Protein AF-A0A447UVR7-F1 (afdb_monomer_lite)

Foldseek 3Di:
DPDPCPVVPDKDKDWADPVVVVVVVVVVVVVCCVPPVPVDPDDDDDDTDMDIDD

Radius of gyration: 20.25 Å; chains: 1; bounding box: 52×16×47 Å

Sequence (54 aa):
MWRKNALDDLPIIWASTPAREIGYTLAERILQRIGHEESHSRSQTISARLVTQK

Organism: Citrobacter koseri (NCBI:txid545)

pLDDT: mean 82.53, std 13.93, range [45.34, 96.56]

Secondary structure (DSSP, 8-state):
---TTTTTTSPEEEEE--HHHHHHHHHHHHHHHHHH-----PPPP---EEEEE-

Structure (mmCIF, N/CA/C/O backbone):
data_AF-A0A447UVR7-F1
#
_entry.id   AF-A0A447UVR7-F1
#
loop_
_atom_site.group_PDB
_atom_site.id
_atom_site.type_symbol
_atom_site.label_atom_id
_atom_site.label_alt_id
_atom_site.label_comp_id
_atom_site.label_asym_id
_atom_site.label_entity_id
_atom_site.label_seq_id
_atom_site.pdbx_PDB_ins_code
_atom_site.Cartn_x
_atom_site.Cartn_y
_atom_site.Cartn_z
_atom_site.occupancy
_atom_site.B_iso_or_equiv
_atom_site.auth_seq_id
_atom_site.auth_comp_id
_atom_site.auth_asym_id
_atom_site.auth_atom_id
_atom_site.pdbx_PDB_model_num
ATOM 1 N N . MET A 1 1 ? 36.978 -1.140 -23.917 1.00 45.34 1 MET A N 1
ATOM 2 C CA . MET A 1 1 ? 36.408 0.181 -23.574 1.00 45.34 1 MET A CA 1
ATOM 3 C C . MET A 1 1 ? 35.015 -0.050 -23.006 1.00 45.34 1 MET A C 1
ATOM 5 O O . MET A 1 1 ? 34.107 -0.349 -23.769 1.00 45.34 1 MET A O 1
ATOM 9 N N . TRP A 1 2 ? 34.859 -0.033 -21.680 1.00 50.69 2 TRP A N 1
ATOM 10 C CA . TRP A 1 2 ? 33.549 -0.206 -21.040 1.00 50.69 2 TRP A CA 1
ATOM 11 C C . TRP A 1 2 ? 32.707 1.047 -21.307 1.00 50.69 2 TRP A C 1
ATOM 13 O O . TRP A 1 2 ? 33.134 2.161 -21.003 1.00 50.69 2 TRP A O 1
ATOM 23 N N . ARG A 1 3 ? 31.559 0.877 -21.969 1.00 54.81 3 ARG A N 1
ATOM 24 C CA . ARG A 1 3 ? 30.659 1.973 -22.341 1.00 54.81 3 ARG A CA 1
ATOM 25 C C . ARG A 1 3 ? 29.973 2.461 -21.060 1.00 54.81 3 ARG A C 1
ATOM 27 O O . ARG A 1 3 ? 29.235 1.697 -20.449 1.00 54.81 3 ARG A O 1
ATOM 34 N N . LYS A 1 4 ? 30.219 3.713 -20.658 1.00 61.94 4 LYS A N 1
ATOM 35 C CA . LYS A 1 4 ? 29.627 4.341 -19.457 1.00 61.94 4 LYS A CA 1
ATOM 36 C C . LYS A 1 4 ? 28.087 4.301 -19.417 1.00 61.94 4 LYS A C 1
ATOM 38 O O . LYS A 1 4 ? 27.537 4.380 -18.333 1.00 61.94 4 LYS A O 1
ATOM 43 N N . ASN A 1 5 ? 27.425 4.104 -20.558 1.00 60.03 5 ASN A N 1
ATOM 44 C CA . ASN A 1 5 ? 25.972 4.249 -20.701 1.00 60.03 5 ASN A CA 1
ATOM 45 C C . ASN A 1 5 ? 25.177 2.937 -20.575 1.00 60.03 5 ASN A C 1
ATOM 47 O O . ASN A 1 5 ? 23.960 2.968 -20.651 1.00 60.03 5 ASN A O 1
ATOM 51 N N . ALA A 1 6 ? 25.819 1.775 -20.404 1.00 64.75 6 ALA A N 1
ATOM 52 C CA . ALA A 1 6 ? 25.080 0.505 -20.342 1.00 64.75 6 ALA A CA 1
ATOM 53 C C . ALA A 1 6 ? 24.190 0.370 -19.087 1.00 64.75 6 ALA A C 1
ATOM 55 O O . ALA A 1 6 ? 23.317 -0.492 -19.056 1.00 64.75 6 ALA A O 1
ATOM 56 N N . LEU A 1 7 ? 24.434 1.190 -18.055 1.00 65.62 7 LEU A N 1
ATOM 57 C CA . LEU A 1 7 ? 23.618 1.227 -16.840 1.00 65.62 7 LEU A CA 1
ATOM 58 C C . LEU A 1 7 ? 22.419 2.178 -16.940 1.00 65.62 7 LEU A C 1
ATOM 60 O O . LEU A 1 7 ? 21.423 1.924 -16.274 1.00 65.62 7 LEU A O 1
ATOM 64 N N . ASP A 1 8 ? 22.499 3.229 -17.762 1.00 72.25 8 ASP A N 1
ATOM 65 C CA . ASP A 1 8 ? 21.413 4.211 -17.917 1.00 72.25 8 ASP A CA 1
ATOM 66 C C . ASP A 1 8 ? 20.206 3.626 -18.673 1.00 72.25 8 ASP A C 1
ATOM 68 O O . ASP A 1 8 ? 19.085 4.096 -18.510 1.00 72.25 8 ASP A O 1
ATOM 72 N N . ASP A 1 9 ? 20.428 2.571 -19.464 1.00 76.00 9 ASP A N 1
ATOM 73 C CA . ASP A 1 9 ? 19.397 1.891 -20.259 1.00 76.00 9 ASP A CA 1
ATOM 74 C C . ASP A 1 9 ? 18.654 0.780 -19.478 1.00 76.00 9 ASP A C 1
ATOM 76 O O . ASP A 1 9 ? 17.765 0.117 -20.021 1.00 76.00 9 ASP A O 1
ATOM 80 N N . LEU A 1 10 ? 19.030 0.514 -18.220 1.00 80.69 10 LEU A N 1
ATOM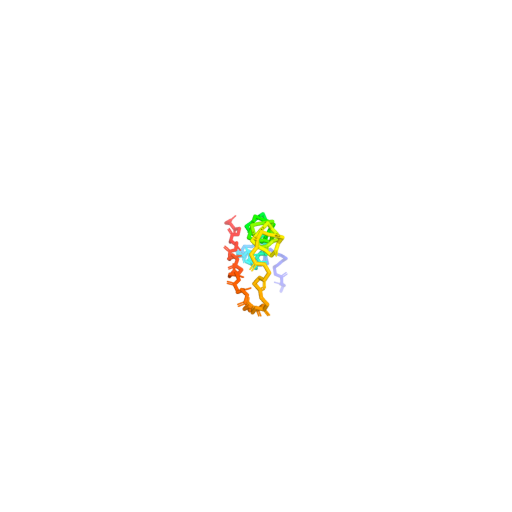 81 C CA . LEU A 1 10 ? 18.424 -0.544 -17.405 1.00 80.69 10 LEU A CA 1
ATOM 82 C C . LEU A 1 10 ? 17.205 -0.013 -16.631 1.00 80.69 10 LEU A C 1
ATOM 84 O O . LEU A 1 10 ? 17.296 1.038 -15.995 1.00 80.69 10 LEU A O 1
ATOM 88 N N . PRO A 1 11 ? 16.077 -0.749 -16.600 1.00 82.56 11 PRO A N 1
ATOM 89 C CA . PRO A 1 11 ? 14.902 -0.316 -15.855 1.00 82.56 11 PRO A CA 1
ATOM 90 C C . PRO A 1 11 ? 15.199 -0.279 -14.351 1.00 82.56 11 PRO A C 1
ATOM 92 O O . PRO A 1 11 ? 15.640 -1.273 -13.767 1.00 82.56 11 PRO A O 1
ATOM 95 N N . ILE A 1 12 ? 14.904 0.853 -13.707 1.00 88.38 12 ILE A N 1
ATOM 96 C CA . ILE A 1 12 ? 14.990 0.976 -12.248 1.00 88.38 12 ILE A CA 1
ATOM 97 C C . ILE A 1 12 ? 13.698 0.410 -11.652 1.00 88.38 12 ILE A C 1
ATOM 99 O O . ILE A 1 12 ? 12.595 0.880 -11.941 1.00 88.38 12 ILE A O 1
ATOM 103 N N . ILE A 1 13 ? 13.837 -0.616 -10.811 1.00 91.44 13 ILE A N 1
ATOM 104 C CA . ILE A 1 13 ? 12.721 -1.325 -10.180 1.00 91.44 13 ILE A CA 1
ATOM 105 C C . ILE A 1 13 ? 12.915 -1.304 -8.665 1.00 91.44 13 ILE A C 1
ATOM 107 O O . ILE A 1 13 ? 13.978 -1.675 -8.169 1.00 91.44 13 ILE A O 1
ATOM 111 N N . TRP A 1 14 ? 11.886 -0.908 -7.917 1.00 94.31 14 TRP A N 1
ATOM 112 C CA . TRP A 1 14 ? 11.912 -0.938 -6.454 1.00 94.31 14 TRP A CA 1
ATOM 113 C C . TRP A 1 14 ? 10.566 -1.337 -5.857 1.00 94.31 14 TRP A C 1
ATOM 115 O O . TRP A 1 14 ? 9.512 -1.176 -6.467 1.00 94.31 14 TRP A O 1
ATOM 125 N N . ALA A 1 15 ? 10.596 -1.855 -4.632 1.00 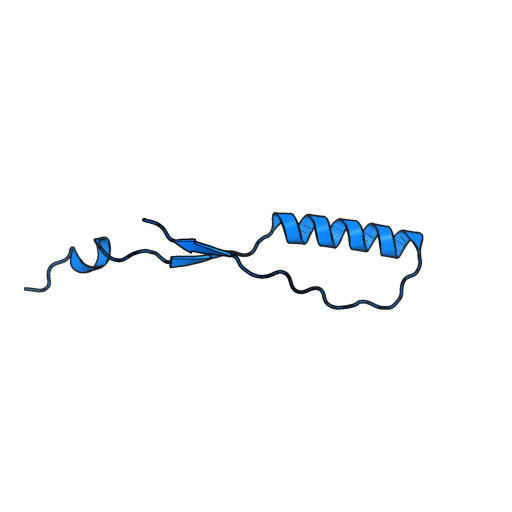96.56 15 ALA A N 1
ATOM 126 C CA . ALA A 1 15 ? 9.397 -2.064 -3.834 1.00 96.56 15 ALA A CA 1
ATOM 127 C C . ALA A 1 15 ? 9.114 -0.815 -2.990 1.00 96.56 15 ALA A C 1
ATOM 129 O O . ALA A 1 15 ? 10.025 -0.212 -2.426 1.00 96.56 15 ALA A O 1
ATOM 130 N N . SER A 1 16 ? 7.844 -0.435 -2.884 1.00 95.38 16 SER A N 1
ATOM 131 C CA . SER A 1 16 ? 7.387 0.683 -2.064 1.00 95.38 16 SER A CA 1
ATOM 132 C C . SER A 1 16 ? 6.374 0.219 -1.024 1.00 95.38 16 SER A C 1
ATOM 134 O O . SER A 1 16 ? 5.472 -0.576 -1.303 1.00 95.38 16 SER A O 1
ATOM 136 N N . THR A 1 17 ? 6.528 0.725 0.196 1.00 96.50 17 THR A N 1
ATOM 137 C CA . THR A 1 17 ? 5.588 0.477 1.289 1.00 96.50 17 THR A CA 1
ATOM 138 C C . THR A 1 17 ? 4.334 1.342 1.101 1.00 96.50 17 THR A C 1
ATOM 140 O O . THR A 1 17 ? 4.460 2.563 0.964 1.00 96.50 17 THR A O 1
ATOM 143 N N . PRO A 1 18 ? 3.117 0.767 1.122 1.00 95.44 18 PRO A N 1
ATOM 144 C CA . PRO A 1 18 ? 1.864 1.506 0.956 1.00 95.44 18 PRO A CA 1
ATOM 145 C C . PRO A 1 18 ? 1.466 2.244 2.249 1.00 95.44 18 PRO A C 1
ATOM 147 O O . PRO A 1 18 ? 0.538 1.861 2.959 1.00 95.44 18 PRO A O 1
ATOM 150 N N . ALA A 1 19 ? 2.205 3.305 2.585 1.00 95.19 19 ALA A N 1
ATOM 151 C CA . ALA A 1 19 ? 2.088 4.006 3.868 1.00 95.19 19 ALA A CA 1
ATOM 152 C C . ALA A 1 19 ? 0.685 4.576 4.137 1.00 95.19 19 ALA A C 1
ATOM 154 O O . ALA A 1 19 ? 0.209 4.549 5.271 1.00 95.19 19 ALA A O 1
ATOM 155 N N . ARG A 1 20 ? 0.004 5.068 3.096 1.00 95.38 20 ARG A N 1
ATOM 156 C CA . ARG A 1 20 ? -1.338 5.646 3.225 1.00 95.38 20 ARG A CA 1
ATOM 157 C C . ARG A 1 20 ? -2.358 4.591 3.654 1.00 95.38 20 ARG A C 1
ATOM 159 O O . ARG A 1 20 ? -3.124 4.815 4.584 1.00 95.38 20 ARG A O 1
ATOM 166 N N . GLU A 1 21 ? -2.347 3.437 3.001 1.00 95.44 21 GLU A N 1
ATOM 167 C CA . GLU A 1 21 ? -3.249 2.324 3.294 1.00 95.44 21 GLU A CA 1
ATOM 168 C C . GLU A 1 21 ? -2.973 1.716 4.668 1.00 95.44 21 GLU A C 1
ATOM 170 O O . GLU A 1 21 ? -3.911 1.398 5.401 1.00 95.44 21 GLU A O 1
ATOM 175 N N . ILE A 1 22 ? -1.692 1.621 5.043 1.00 95.50 22 ILE A N 1
ATOM 176 C CA . ILE A 1 22 ? -1.282 1.247 6.400 1.00 95.50 22 ILE A CA 1
ATOM 177 C C . ILE A 1 22 ? -1.889 2.216 7.419 1.00 95.50 22 ILE A C 1
ATOM 179 O O . ILE A 1 22 ? -2.473 1.769 8.402 1.00 95.50 22 ILE A O 1
ATOM 183 N N . GLY A 1 23 ? -1.810 3.525 7.167 1.00 95.00 23 GLY A N 1
ATOM 184 C CA . GLY A 1 23 ? -2.380 4.549 8.043 1.00 95.00 23 GLY A CA 1
ATOM 185 C C . GLY A 1 23 ? -3.895 4.419 8.220 1.00 95.00 23 GLY A C 1
ATOM 186 O O . GLY A 1 23 ? -4.375 4.441 9.351 1.00 95.00 23 GLY A O 1
ATOM 187 N N . TYR A 1 24 ? -4.645 4.223 7.131 1.00 95.19 24 TYR A N 1
ATOM 188 C CA . TYR A 1 24 ? -6.097 4.017 7.209 1.00 95.19 24 TYR A CA 1
ATOM 189 C C . TYR A 1 24 ? -6.464 2.749 7.979 1.00 95.19 24 TYR A C 1
ATOM 191 O O . TYR A 1 24 ? -7.318 2.791 8.862 1.00 95.19 24 TYR A O 1
ATOM 199 N N . THR A 1 25 ? -5.776 1.646 7.685 1.00 92.62 25 THR A N 1
ATOM 200 C CA . THR A 1 25 ? -6.000 0.362 8.358 1.00 92.62 25 THR A CA 1
ATOM 201 C C . THR A 1 25 ? -5.713 0.478 9.857 1.00 92.62 25 THR A C 1
ATOM 203 O O . THR A 1 25 ? -6.493 0.016 10.685 1.00 92.62 25 THR A O 1
ATOM 206 N N . LEU A 1 26 ? -4.620 1.150 10.228 1.00 92.06 26 LEU A N 1
ATOM 207 C CA . LEU A 1 26 ? -4.275 1.400 11.624 1.00 92.06 26 LEU A CA 1
ATOM 208 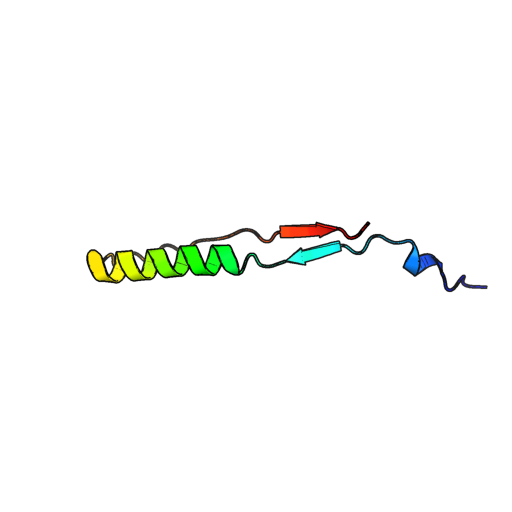C C . LEU A 1 26 ? -5.325 2.266 12.332 1.00 92.06 26 LEU A C 1
ATOM 210 O O . LEU A 1 26 ? -5.721 1.946 13.451 1.00 92.06 26 LEU A O 1
ATOM 214 N N . ALA A 1 27 ? -5.778 3.347 11.697 1.00 93.62 27 ALA A N 1
ATOM 215 C CA . ALA A 1 27 ? -6.775 4.242 12.278 1.00 93.62 27 ALA A CA 1
ATOM 216 C C . ALA A 1 27 ? -8.100 3.512 12.552 1.00 93.62 27 ALA A C 1
ATOM 218 O O . ALA A 1 27 ? -8.641 3.615 13.652 1.00 93.62 27 ALA A O 1
ATOM 219 N N . GLU A 1 28 ? -8.581 2.715 11.595 1.00 91.06 28 GLU A N 1
ATOM 220 C CA . GLU A 1 28 ? -9.780 1.889 11.765 1.00 91.06 28 GLU A CA 1
ATOM 221 C C . GLU A 1 28 ? -9.627 0.912 12.940 1.00 91.06 28 GLU A C 1
ATOM 223 O O . GLU A 1 28 ? -10.522 0.791 13.777 1.00 91.06 28 GLU A O 1
ATOM 228 N N . ARG A 1 29 ? -8.455 0.279 13.069 1.00 86.94 29 ARG A N 1
ATOM 229 C CA . ARG A 1 29 ? -8.161 -0.637 14.178 1.00 86.94 29 ARG A CA 1
ATOM 230 C C . ARG A 1 29 ? -8.152 0.040 15.538 1.00 86.94 29 ARG A C 1
ATOM 232 O O . ARG A 1 29 ? -8.629 -0.546 16.508 1.00 86.94 29 ARG A O 1
ATOM 239 N N . ILE A 1 30 ? -7.625 1.258 15.626 1.00 90.56 30 ILE A N 1
ATOM 240 C CA . ILE A 1 30 ? -7.660 2.038 16.867 1.00 90.56 30 ILE A CA 1
ATOM 241 C C . ILE A 1 30 ? -9.115 2.310 17.267 1.00 90.56 30 ILE A C 1
ATOM 243 O O . ILE A 1 30 ? -9.476 2.081 18.419 1.00 90.56 30 ILE A O 1
ATOM 247 N N . LEU A 1 31 ? -9.962 2.723 16.320 1.00 90.94 31 LEU A N 1
ATOM 248 C CA . LEU A 1 31 ? -11.379 2.994 16.582 1.00 90.94 31 LEU A CA 1
ATOM 249 C C . LEU A 1 31 ? -12.147 1.732 17.002 1.00 90.94 31 LEU A C 1
ATOM 251 O O . LEU A 1 31 ? -12.913 1.777 17.963 1.00 90.94 31 LEU A O 1
ATOM 255 N N . GLN A 1 32 ? -11.902 0.596 16.343 1.00 87.50 32 GLN A N 1
ATOM 256 C CA . GLN A 1 32 ? -12.479 -0.699 16.726 1.00 87.50 32 GLN A CA 1
ATOM 257 C C . GLN A 1 32 ? -12.064 -1.104 18.145 1.00 87.50 32 GLN A C 1
ATOM 259 O O . GLN A 1 32 ? -12.914 -1.480 18.951 1.00 87.50 32 GLN A O 1
ATOM 264 N N . ARG A 1 33 ? -10.774 -0.960 18.482 1.00 86.69 33 ARG A N 1
ATOM 265 C CA . ARG A 1 33 ? -10.256 -1.277 19.820 1.00 86.69 33 ARG A CA 1
ATOM 266 C C . ARG A 1 33 ? -10.916 -0.423 20.901 1.00 86.69 33 ARG A C 1
ATOM 268 O O . ARG A 1 33 ? -11.294 -0.963 21.933 1.00 86.69 33 ARG A O 1
ATOM 275 N N . ILE A 1 34 ? -11.054 0.881 20.658 1.00 88.56 34 ILE A N 1
ATOM 276 C CA . ILE A 1 34 ? -11.708 1.808 21.593 1.00 88.56 34 ILE A CA 1
ATOM 277 C C . ILE A 1 34 ? -13.185 1.435 21.783 1.00 88.56 34 ILE A C 1
ATOM 279 O O . ILE A 1 34 ? -13.695 1.522 22.893 1.00 88.56 34 ILE A O 1
ATOM 283 N N . GLY A 1 35 ? -13.874 1.031 20.713 1.00 86.75 35 GLY A N 1
ATOM 284 C CA . GLY A 1 35 ? -15.313 0.775 20.752 1.00 86.75 35 GLY A CA 1
ATOM 285 C C . GLY A 1 35 ? -15.741 -0.610 21.252 1.00 86.75 35 GLY A C 1
ATOM 286 O O . GLY A 1 35 ? -16.871 -0.732 21.708 1.00 86.75 35 GLY A O 1
ATOM 287 N N . HIS A 1 36 ? -14.909 -1.650 21.119 1.00 76.12 36 HIS A N 1
ATOM 288 C CA . HIS A 1 36 ? -15.346 -3.051 21.291 1.00 76.12 36 HIS A CA 1
ATOM 289 C C . HIS A 1 36 ? -14.486 -3.903 22.250 1.00 76.12 36 HIS A C 1
ATOM 291 O O . HIS A 1 36 ? -14.730 -5.104 22.338 1.00 76.12 36 HIS A O 1
ATOM 297 N N . GLU A 1 37 ? -13.481 -3.339 22.943 1.00 66.62 37 GLU A N 1
ATOM 298 C CA . GLU A 1 37 ? -12.485 -4.095 23.748 1.00 66.62 37 GLU A CA 1
ATOM 299 C C . GLU A 1 37 ? -11.973 -5.374 23.044 1.00 66.62 37 GLU A C 1
ATOM 301 O O . GLU A 1 37 ? -11.704 -6.414 23.654 1.00 66.62 37 GLU A O 1
ATOM 306 N N . GL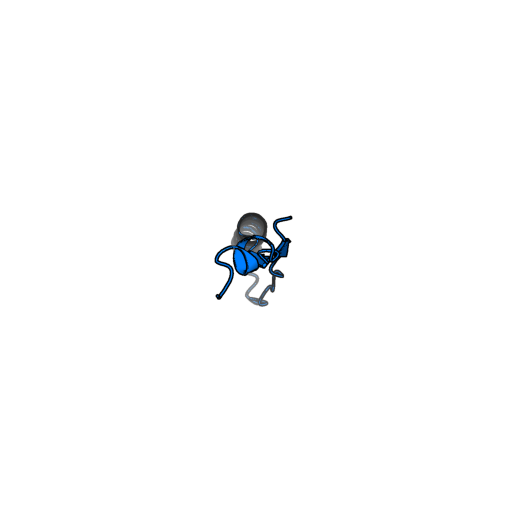U A 1 38 ? -11.847 -5.320 21.714 1.00 64.69 38 GLU A N 1
ATOM 307 C CA . GLU A 1 38 ? -11.473 -6.480 20.914 1.00 64.69 38 GLU A CA 1
ATOM 308 C C . GLU A 1 38 ? -10.005 -6.839 21.203 1.00 64.69 38 GLU A C 1
ATOM 310 O O . GLU A 1 38 ? -9.059 -6.237 20.691 1.00 64.69 38 GLU A O 1
ATOM 315 N N . SER A 1 39 ? -9.812 -7.819 22.088 1.00 62.53 39 SER A N 1
ATOM 316 C CA . SER A 1 39 ? -8.503 -8.210 22.628 1.0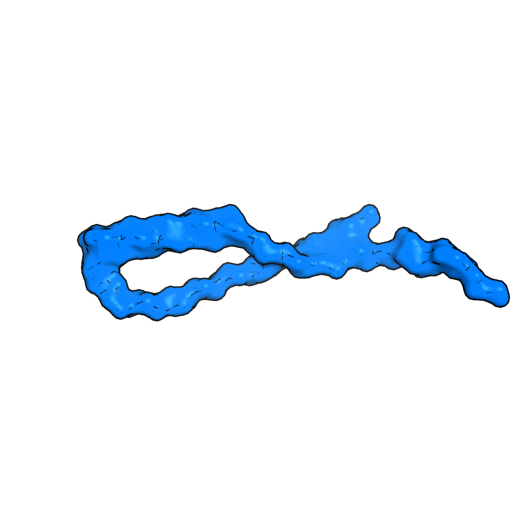0 62.53 39 SER A CA 1
ATOM 317 C C . SER A 1 39 ? -7.670 -9.075 21.673 1.00 62.53 39 SER A C 1
ATOM 319 O O . SER A 1 39 ? -6.547 -9.459 21.994 1.00 62.53 39 SER A O 1
ATOM 321 N N . HIS A 1 40 ? -8.193 -9.417 20.492 1.00 63.66 40 HIS A N 1
ATOM 322 C CA . HIS A 1 40 ? -7.503 -10.287 19.539 1.00 63.66 40 HIS A CA 1
ATOM 323 C C . HIS A 1 40 ? -6.806 -9.452 18.463 1.00 63.66 40 HIS A C 1
ATOM 325 O O . HIS A 1 40 ? -7.337 -9.177 17.390 1.00 63.66 40 HIS A O 1
ATOM 331 N N . SER A 1 41 ? -5.568 -9.057 18.762 1.00 64.38 41 SER A N 1
ATOM 332 C CA . SER A 1 41 ? -4.685 -8.370 17.818 1.00 64.38 41 SER A CA 1
ATOM 333 C C . SER A 1 41 ? -4.248 -9.326 16.703 1.00 64.38 41 SER A C 1
ATOM 335 O O . SER A 1 41 ? -3.194 -9.956 16.783 1.00 64.38 41 SER A O 1
ATOM 337 N N . ARG A 1 42 ? -5.052 -9.453 15.644 1.00 71.75 42 ARG A N 1
ATOM 338 C CA . ARG A 1 42 ? -4.657 -10.200 14.445 1.00 71.75 42 ARG A CA 1
ATOM 339 C C . ARG A 1 42 ? -3.677 -9.356 13.629 1.00 71.75 42 ARG A C 1
ATOM 341 O O . ARG A 1 42 ? -4.001 -8.237 13.240 1.00 71.75 42 ARG A O 1
ATOM 348 N N . SER A 1 43 ? -2.484 -9.892 13.368 1.00 77.50 43 SER A N 1
ATOM 349 C CA . SER A 1 43 ? -1.506 -9.242 12.487 1.00 77.50 43 SER A CA 1
ATOM 350 C C . SER A 1 43 ? -2.116 -9.038 11.097 1.00 77.50 43 SER A C 1
ATOM 352 O O . SER A 1 43 ? -2.623 -9.989 10.498 1.00 77.50 43 SER A O 1
ATOM 354 N N . GLN A 1 44 ? -2.102 -7.798 10.604 1.00 84.00 44 GLN A N 1
ATOM 355 C CA . GLN A 1 44 ? -2.535 -7.464 9.251 1.00 84.00 44 GLN A CA 1
ATOM 356 C C . GLN A 1 44 ? -1.313 -7.261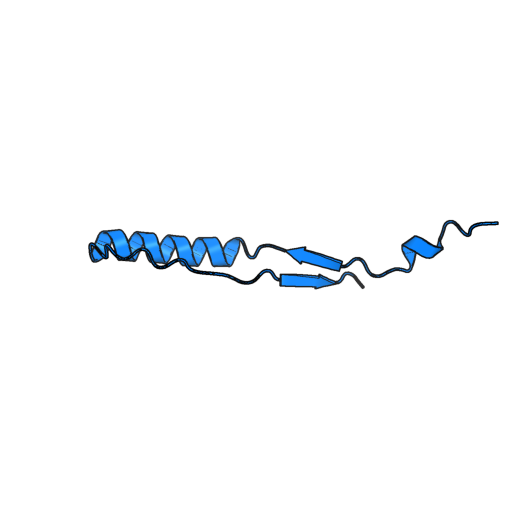 8.366 1.00 84.00 44 GLN A C 1
ATOM 358 O O . GLN A 1 44 ? -0.452 -6.429 8.645 1.00 84.00 44 GLN A O 1
ATOM 363 N N . THR A 1 45 ? -1.254 -8.022 7.280 1.00 91.06 45 THR A N 1
ATOM 364 C CA . THR A 1 45 ? -0.224 -7.874 6.256 1.00 91.06 45 THR A CA 1
ATOM 365 C C . THR A 1 45 ? -0.777 -7.034 5.119 1.00 91.06 45 THR A C 1
ATOM 367 O O . THR A 1 45 ? -1.830 -7.347 4.568 1.00 91.06 45 THR A O 1
ATOM 370 N N . ILE A 1 46 ? -0.050 -5.981 4.755 1.00 92.69 46 ILE A N 1
ATOM 371 C CA . ILE A 1 46 ? -0.337 -5.167 3.577 1.00 92.69 46 ILE A CA 1
ATOM 372 C C . ILE A 1 46 ? 0.850 -5.313 2.628 1.00 92.69 46 ILE A C 1
ATOM 374 O O . ILE A 1 46 ? 1.997 -5.092 3.015 1.00 92.69 46 ILE A O 1
ATOM 378 N N . SER A 1 47 ? 0.573 -5.727 1.394 1.00 94.81 47 SER A N 1
ATOM 379 C CA . SER A 1 47 ? 1.601 -6.015 0.394 1.00 94.81 47 SER A CA 1
ATOM 380 C C . SER A 1 47 ? 2.317 -4.752 -0.079 1.00 94.81 47 SER A C 1
ATOM 382 O O . SER A 1 47 ? 1.686 -3.731 -0.351 1.00 94.81 47 SER A O 1
ATOM 384 N N . ALA A 1 48 ? 3.636 -4.843 -0.247 1.00 95.19 48 ALA A N 1
ATOM 385 C CA . ALA A 1 48 ? 4.413 -3.811 -0.924 1.00 95.19 48 ALA A CA 1
ATOM 386 C C . ALA A 1 48 ? 4.003 -3.684 -2.402 1.00 95.19 48 ALA A C 1
ATOM 388 O O . ALA A 1 48 ? 3.515 -4.635 -3.015 1.00 95.19 48 ALA A O 1
ATOM 389 N N . ARG A 1 49 ? 4.230 -2.507 -2.986 1.00 94.56 49 ARG A N 1
ATOM 390 C CA . ARG A 1 49 ? 3.959 -2.228 -4.400 1.00 94.56 49 ARG A CA 1
ATOM 391 C C . ARG A 1 49 ? 5.252 -2.207 -5.192 1.00 94.56 49 ARG A C 1
ATOM 393 O O . ARG A 1 49 ? 6.171 -1.476 -4.826 1.00 94.56 49 ARG A O 1
ATOM 400 N N . LEU A 1 50 ? 5.302 -2.960 -6.285 1.00 94.81 50 LEU A N 1
ATOM 401 C CA . LEU A 1 50 ? 6.400 -2.879 -7.240 1.00 94.81 50 LEU A CA 1
ATOM 402 C C . LEU A 1 50 ? 6.246 -1.609 -8.080 1.00 94.81 50 LEU A C 1
ATOM 404 O O . LEU A 1 50 ? 5.207 -1.393 -8.700 1.00 94.81 50 LEU A O 1
ATOM 408 N N . VAL A 1 51 ? 7.280 -0.780 -8.088 1.00 93.12 51 VAL A N 1
ATOM 409 C CA . VAL A 1 51 ? 7.378 0.415 -8.917 1.00 93.12 51 VAL A CA 1
ATOM 410 C C . VAL A 1 51 ? 8.450 0.165 -9.961 1.00 93.12 51 VAL A C 1
ATOM 412 O O . VAL A 1 51 ? 9.567 -0.233 -9.638 1.00 93.12 51 VAL A O 1
ATOM 415 N N . THR A 1 52 ? 8.087 0.386 -11.217 1.00 90.31 52 THR A N 1
ATOM 416 C CA . THR A 1 52 ? 8.981 0.270 -12.368 1.00 90.31 52 THR A CA 1
ATOM 417 C C . THR A 1 52 ? 9.090 1.642 -13.017 1.00 90.31 52 THR A C 1
ATOM 419 O O . THR A 1 52 ? 8.078 2.174 -13.482 1.00 90.31 52 THR A O 1
ATOM 422 N N . GLN A 1 53 ? 10.287 2.216 -13.053 1.00 79.94 53 GLN A N 1
ATOM 423 C CA . GLN A 1 53 ? 10.562 3.404 -13.853 1.00 79.94 53 GLN A CA 1
ATOM 424 C C . GLN A 1 53 ? 10.883 2.958 -15.283 1.00 79.94 53 GLN A C 1
ATOM 426 O O . GLN A 1 53 ? 11.734 2.089 -15.480 1.00 79.94 53 GLN A O 1
ATOM 431 N N . LYS A 1 54 ? 10.129 3.497 -16.246 1.00 67.19 54 LYS A N 1
ATOM 432 C CA . LYS A 1 54 ? 10.366 3.296 -17.680 1.00 67.19 54 LYS A CA 1
ATOM 433 C C . LYS A 1 54 ? 11.440 4.240 -18.187 1.00 67.19 54 LYS A C 1
ATOM 435 O O . LYS A 1 54 ? 11.488 5.375 -17.659 1.00 67.19 54 LYS A O 1
#

InterPro domains:
  IPR001761 Periplasmic binding protein/LacI sugar binding domain [PF00532] (6-52)